Protein AF-A0A838G190-F1 (afdb_monomer)

pLDDT: mean 71.66, std 11.12, range [38.97, 89.69]

Sequence (108 aa):
MSEPTNVEGGDPTDRPLPPYDGRRESADVEGEEELRKDGANVGGATGPVESDEMKSPPKEDTPRGAEASPSDEQPASDMPETDMDPDMVGPDHYKGTGRGEDRSEGNR

Structure (mmCIF, N/CA/C/O backbone):
data_AF-A0A838G190-F1
#
_entry.id   AF-A0A838G190-F1
#
loop_
_atom_site.group_PDB
_atom_site.id
_atom_site.type_symbol
_atom_site.label_atom_id
_atom_site.label_alt_id
_atom_site.label_comp_id
_atom_site.label_asym_id
_atom_site.label_entity_id
_atom_site.label_seq_id
_atom_site.pdbx_PDB_ins_code
_atom_site.Cartn_x
_atom_site.Cartn_y
_atom_site.Cartn_z
_atom_site.occupancy
_atom_site.B_iso_or_equiv
_atom_site.auth_seq_id
_atom_site.auth_comp_id
_atom_site.auth_asym_id
_atom_site.auth_atom_id
_atom_site.pdbx_PDB_model_num
ATOM 1 N N . MET A 1 1 ? -24.750 -48.048 -18.131 1.00 38.97 1 MET A N 1
ATOM 2 C CA . MET A 1 1 ? -24.711 -46.991 -19.163 1.00 38.97 1 MET A CA 1
ATOM 3 C C . MET A 1 1 ? -24.562 -45.663 -18.447 1.00 38.97 1 MET A C 1
ATOM 5 O O . MET A 1 1 ? -25.073 -45.537 -17.345 1.00 38.97 1 MET A O 1
ATOM 9 N N . SER A 1 2 ? -23.764 -44.790 -19.047 1.00 42.62 2 SER A N 1
ATOM 10 C CA . SER A 1 2 ? -23.090 -43.599 -18.525 1.00 42.62 2 SER A CA 1
ATOM 11 C C . SER A 1 2 ? -23.979 -42.518 -17.896 1.00 42.62 2 SER A C 1
ATOM 13 O O . SER A 1 2 ? -25.120 -42.341 -18.312 1.00 42.62 2 SER A O 1
ATOM 15 N N . GLU A 1 3 ? -23.406 -41.745 -16.966 1.00 54.69 3 GLU A N 1
ATOM 16 C CA . GLU A 1 3 ? -23.835 -40.366 -16.664 1.00 54.69 3 GLU A CA 1
ATOM 17 C C . GLU A 1 3 ? -23.530 -39.441 -17.869 1.00 54.69 3 GLU A C 1
ATOM 19 O O . GLU A 1 3 ? -22.713 -39.810 -18.724 1.00 54.69 3 GLU A O 1
ATOM 24 N N . PRO A 1 4 ? -24.171 -38.258 -17.971 1.00 52.56 4 PRO A N 1
ATOM 25 C CA . PRO A 1 4 ? -23.554 -37.077 -17.355 1.00 52.56 4 PRO A CA 1
ATOM 26 C C . PRO A 1 4 ? -24.533 -36.072 -16.706 1.00 52.56 4 PRO A C 1
ATOM 28 O O . PRO A 1 4 ? -25.547 -35.680 -17.277 1.00 52.56 4 PRO A O 1
ATOM 31 N N . THR A 1 5 ? -24.157 -35.651 -15.496 1.00 59.03 5 THR A N 1
ATOM 32 C CA . THR A 1 5 ? -24.113 -34.272 -14.969 1.00 59.03 5 THR A CA 1
ATOM 33 C C . THR A 1 5 ? -25.022 -33.200 -15.588 1.00 59.03 5 THR A C 1
ATOM 35 O O . THR A 1 5 ? -24.775 -32.728 -16.696 1.00 59.03 5 THR A O 1
ATOM 38 N N . ASN A 1 6 ? -25.926 -32.649 -14.776 1.00 47.91 6 ASN A N 1
ATOM 39 C CA . ASN A 1 6 ? -26.175 -31.206 -14.781 1.00 47.91 6 ASN A CA 1
ATOM 40 C C . ASN A 1 6 ? -26.340 -30.735 -13.336 1.00 47.91 6 ASN A C 1
ATOM 42 O O . ASN A 1 6 ? -27.363 -30.975 -12.697 1.00 47.91 6 ASN A O 1
ATOM 46 N N . VAL A 1 7 ? -25.281 -30.120 -12.820 1.00 53.94 7 VAL A N 1
ATOM 47 C CA . VAL A 1 7 ? -25.266 -29.418 -11.542 1.00 53.94 7 VAL A CA 1
ATOM 48 C C . VAL A 1 7 ? -25.373 -27.924 -11.841 1.00 53.94 7 VAL A C 1
ATOM 50 O O . VAL A 1 7 ? -24.666 -27.405 -12.697 1.00 53.94 7 VAL A O 1
ATOM 53 N N . GLU A 1 8 ? -26.251 -27.292 -11.068 1.00 51.91 8 GLU A N 1
ATOM 54 C CA . GLU A 1 8 ? -26.258 -25.884 -10.671 1.00 51.91 8 GLU A CA 1
ATOM 55 C C . GLU A 1 8 ? -26.737 -24.792 -11.632 1.00 51.91 8 GLU A C 1
ATOM 57 O O . GLU A 1 8 ? -26.080 -24.355 -12.570 1.00 51.91 8 GLU A O 1
ATOM 62 N N . GLY A 1 9 ? -27.865 -24.229 -11.208 1.00 46.44 9 GLY A N 1
ATOM 63 C CA . GLY A 1 9 ? -28.273 -22.852 -11.434 1.00 46.44 9 GLY A CA 1
ATOM 64 C C . GLY A 1 9 ? -29.432 -22.512 -10.497 1.00 46.44 9 GLY A C 1
ATOM 65 O O . GLY A 1 9 ? -30.480 -22.087 -10.966 1.00 46.44 9 GLY A O 1
ATOM 66 N N . GLY A 1 10 ? -29.300 -22.817 -9.199 1.00 52.97 10 GLY A N 1
ATOM 67 C CA . GLY A 1 10 ? -30.306 -22.439 -8.201 1.00 52.97 10 GLY A CA 1
ATOM 68 C C . GLY A 1 10 ? -30.290 -20.928 -7.987 1.00 52.97 10 GLY A C 1
ATOM 69 O O . GLY A 1 10 ? -29.208 -20.338 -7.906 1.00 52.97 10 GLY A O 1
ATOM 70 N N . ASP A 1 11 ? -31.470 -20.310 -7.917 1.00 58.47 11 ASP A N 1
ATOM 71 C CA . ASP A 1 11 ? -31.605 -18.884 -7.624 1.00 58.47 11 ASP A CA 1
ATOM 72 C C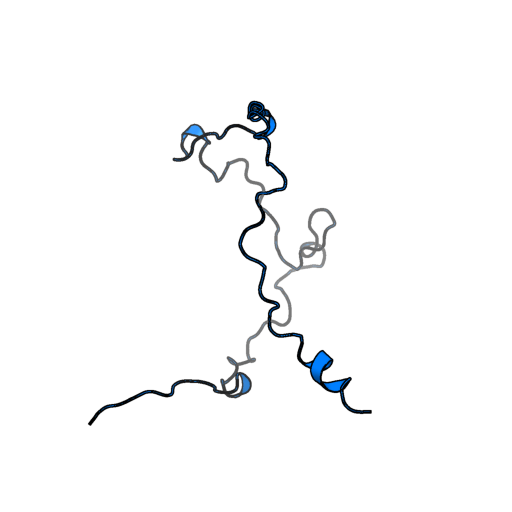 . ASP A 1 11 ? -30.846 -18.576 -6.318 1.00 58.47 11 ASP A C 1
ATOM 74 O O . ASP A 1 11 ? -31.027 -19.286 -5.322 1.00 58.47 11 ASP A O 1
ATOM 78 N N . PRO A 1 12 ? -29.960 -17.564 -6.262 1.00 59.03 12 PRO A N 1
ATOM 79 C CA . PRO A 1 12 ? -29.317 -17.175 -5.012 1.00 59.03 12 PRO A CA 1
ATOM 80 C C . PRO A 1 12 ? -30.303 -16.892 -3.865 1.00 59.03 12 PRO A C 1
ATOM 82 O O . PRO A 1 12 ? -29.858 -16.938 -2.717 1.00 59.03 12 PRO A O 1
ATOM 85 N N . THR A 1 13 ? -31.590 -16.640 -4.143 1.00 62.56 13 THR A N 1
ATOM 86 C CA . THR A 1 13 ? -32.654 -16.499 -3.135 1.00 62.56 13 THR A CA 1
ATOM 87 C C . THR A 1 13 ? -33.153 -17.819 -2.542 1.00 62.56 13 THR A C 1
ATOM 89 O O . THR A 1 13 ? -33.753 -17.796 -1.471 1.00 62.56 13 THR A O 1
ATOM 92 N N . ASP A 1 14 ? -32.906 -18.961 -3.192 1.00 59.59 14 ASP A N 1
ATOM 93 C CA . ASP A 1 14 ? -33.302 -20.296 -2.703 1.00 59.59 14 ASP A CA 1
ATOM 94 C C . ASP A 1 14 ? -32.339 -20.855 -1.646 1.00 59.59 14 ASP A C 1
ATOM 96 O O . ASP A 1 14 ? -32.570 -21.915 -1.056 1.00 59.59 14 ASP A O 1
ATOM 100 N N . ARG A 1 15 ? -31.243 -20.143 -1.367 1.00 62.41 15 ARG A N 1
ATOM 101 C CA . ARG A 1 15 ? -30.371 -20.463 -0.239 1.00 62.41 15 ARG A CA 1
ATOM 102 C C . ARG A 1 15 ? -30.967 -19.834 1.017 1.00 62.41 15 ARG A C 1
ATOM 104 O O . ARG A 1 15 ? -31.154 -18.617 1.023 1.00 62.41 15 ARG A O 1
ATOM 111 N N . PRO A 1 16 ? -31.226 -20.606 2.093 1.00 63.00 16 PRO A N 1
ATOM 112 C CA . PRO A 1 16 ? -31.615 -20.013 3.360 1.00 63.00 16 PRO A CA 1
ATOM 113 C C . PRO A 1 16 ? -30.520 -19.027 3.752 1.00 63.00 16 PRO A C 1
ATOM 115 O O . PRO A 1 16 ? -29.365 -19.404 3.965 1.00 63.00 16 PRO A O 1
ATOM 118 N N . LEU A 1 17 ? -30.879 -17.744 3.769 1.00 67.12 17 LEU A N 1
ATOM 119 C CA . LEU A 1 17 ? -29.986 -16.698 4.230 1.00 67.12 17 LEU A CA 1
ATOM 120 C C . LEU A 1 17 ? -29.580 -17.094 5.654 1.00 67.12 17 LEU A C 1
ATOM 122 O O . LEU A 1 17 ? -30.463 -17.434 6.449 1.00 67.12 17 LEU A O 1
ATOM 126 N N . PRO A 1 18 ? -28.274 -17.121 5.982 1.00 69.06 18 PRO A N 1
ATOM 127 C CA . PRO A 1 18 ? -27.853 -17.412 7.345 1.00 69.06 18 PRO A CA 1
ATOM 128 C C . PRO A 1 18 ? -28.631 -16.485 8.281 1.00 69.06 18 PRO A C 1
ATOM 130 O O . PRO A 1 18 ? -28.799 -15.309 7.914 1.00 69.06 18 PRO A O 1
A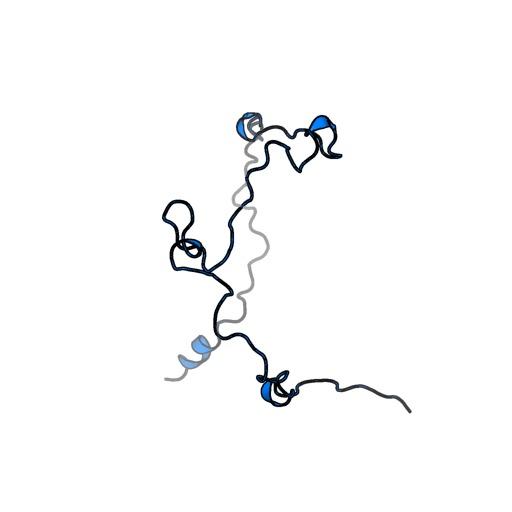TOM 133 N N . PRO A 1 19 ? -29.146 -17.015 9.411 1.00 76.62 19 PRO A N 1
ATOM 134 C CA . PRO A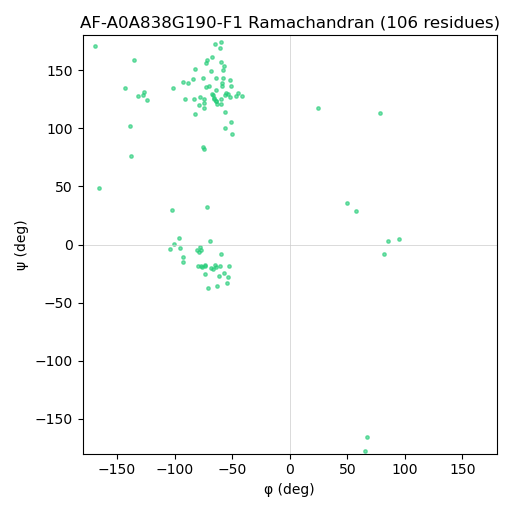 1 19 ? -30.188 -16.366 10.192 1.00 76.62 19 PRO A CA 1
ATOM 135 C C . PRO A 1 19 ? -29.844 -14.895 10.393 1.00 76.62 19 PRO A C 1
AT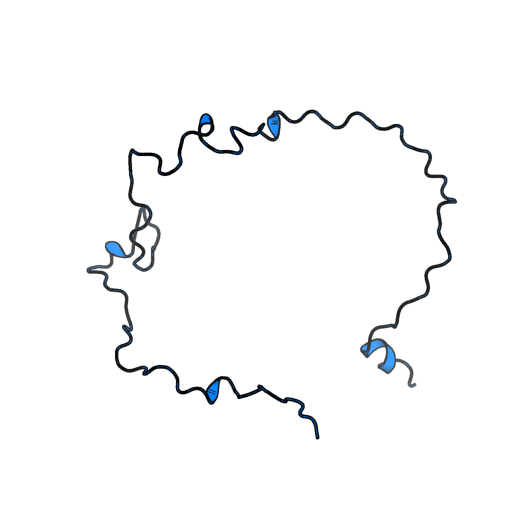OM 137 O O . PRO A 1 19 ? -28.725 -14.537 10.763 1.00 76.62 19 PRO A O 1
ATOM 140 N N . TYR A 1 20 ? -30.794 -14.030 10.050 1.00 69.38 20 TYR A N 1
ATOM 141 C CA . TYR A 1 20 ? -30.658 -12.601 10.314 1.00 69.38 20 TYR A CA 1
ATOM 142 C C . TYR A 1 20 ? -30.662 -12.313 11.821 1.00 69.38 20 TYR A C 1
ATOM 144 O O . TYR A 1 20 ? -30.122 -11.291 12.240 1.00 69.38 20 TYR A O 1
ATOM 152 N N . ASP A 1 21 ? -31.193 -13.240 12.625 1.00 70.62 21 ASP A N 1
ATOM 153 C CA . ASP A 1 21 ? -31.109 -13.212 14.080 1.00 70.62 21 ASP A CA 1
ATOM 154 C C . ASP A 1 21 ? -29.651 -13.239 14.556 1.00 70.62 21 ASP A C 1
ATOM 156 O O . ASP A 1 21 ? -28.890 -14.163 14.264 1.00 70.62 21 ASP A O 1
ATOM 160 N N . GLY A 1 22 ? -29.265 -12.207 15.309 1.00 69.56 22 GLY A N 1
ATOM 161 C CA . GLY A 1 22 ? -27.929 -12.069 15.898 1.00 69.56 22 GLY A CA 1
ATOM 162 C C . GLY A 1 22 ? -26.937 -11.236 15.083 1.00 69.56 22 GLY A C 1
ATOM 163 O O . GLY A 1 22 ? -25.776 -11.118 15.479 1.00 69.56 22 GLY A O 1
ATOM 164 N N . ARG A 1 23 ? -27.359 -10.625 13.968 1.00 73.56 23 ARG A N 1
ATOM 165 C CA . ARG A 1 23 ? -26.533 -9.615 13.291 1.00 73.56 23 ARG A CA 1
ATOM 166 C C . ARG A 1 23 ? -26.520 -8.323 14.105 1.00 73.56 23 ARG A C 1
ATOM 168 O O . ARG A 1 23 ? -27.558 -7.865 14.569 1.00 73.56 23 ARG A O 1
ATOM 175 N N . ARG A 1 24 ? -25.336 -7.728 14.263 1.00 73.06 24 ARG A N 1
ATOM 176 C CA . ARG A 1 24 ? -25.191 -6.384 14.832 1.00 73.06 24 ARG A CA 1
ATOM 177 C C . ARG A 1 24 ? -25.544 -5.352 13.760 1.00 73.06 24 ARG A C 1
ATOM 179 O O . ARG A 1 24 ? -25.008 -5.417 12.657 1.00 73.06 24 ARG A O 1
ATOM 186 N N . GLU A 1 25 ? -26.452 -4.434 14.081 1.00 74.88 25 GLU A N 1
ATOM 187 C CA . GLU A 1 25 ? -26.860 -3.333 13.189 1.00 74.88 25 GLU A CA 1
ATOM 188 C C . GLU A 1 25 ? -25.856 -2.171 13.200 1.00 74.88 25 GLU A C 1
ATOM 190 O O . GLU A 1 25 ? -25.834 -1.350 12.285 1.00 74.88 25 GLU A O 1
ATOM 195 N N . SER A 1 26 ? -25.007 -2.118 14.227 1.00 74.19 26 SER A N 1
ATOM 196 C CA . SER A 1 26 ? -24.016 -1.072 14.449 1.00 74.19 26 SER A CA 1
ATOM 197 C C . SER A 1 26 ? -22.664 -1.661 14.847 1.00 74.19 26 SER A C 1
ATOM 199 O O . SER A 1 26 ? -22.570 -2.794 15.328 1.00 74.19 26 SER A O 1
ATOM 201 N N . ALA A 1 27 ? -21.606 -0.877 14.651 1.00 72.62 27 ALA A N 1
ATOM 202 C CA . ALA A 1 27 ? -20.286 -1.197 15.179 1.00 72.62 27 ALA A CA 1
ATOM 203 C C . ALA A 1 27 ? -20.273 -1.093 16.717 1.00 72.62 27 ALA A C 1
ATOM 205 O O . ALA A 1 27 ? -21.002 -0.284 17.292 1.00 72.62 27 ALA A O 1
ATOM 206 N N . ASP A 1 28 ? -19.429 -1.902 17.360 1.00 76.19 28 ASP A N 1
ATOM 207 C CA . ASP A 1 28 ? -19.056 -1.756 18.774 1.00 76.19 2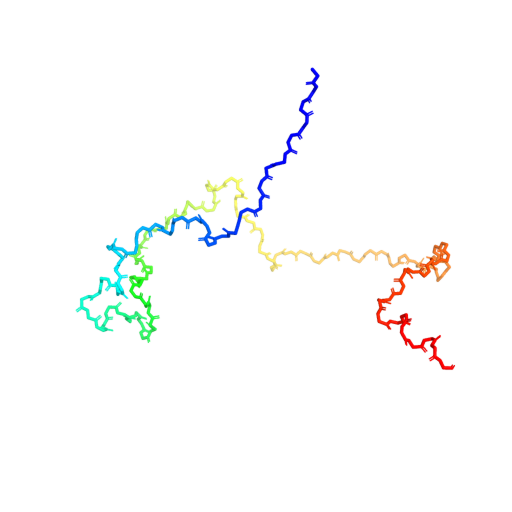8 ASP A CA 1
ATOM 208 C C . ASP A 1 28 ? -18.071 -0.585 18.880 1.00 76.19 28 ASP A C 1
ATOM 210 O O . ASP A 1 28 ? -16.860 -0.770 18.791 1.00 76.19 28 ASP A O 1
ATOM 214 N N . VAL A 1 29 ? -18.599 0.632 18.954 1.00 74.44 29 VAL A N 1
ATOM 215 C CA . VAL A 1 29 ? -17.823 1.849 19.216 1.00 74.44 29 VAL A CA 1
ATOM 216 C C . VAL A 1 29 ? -18.463 2.564 20.395 1.00 74.44 29 VAL A C 1
ATOM 218 O O . VAL A 1 29 ? -19.683 2.736 20.426 1.00 74.44 29 VAL A O 1
ATOM 221 N N . GLU A 1 30 ? -17.661 2.951 21.382 1.00 74.44 30 GLU A N 1
ATOM 222 C CA . GLU A 1 30 ? -18.158 3.524 22.636 1.00 74.44 30 GLU A CA 1
ATOM 223 C C . GLU A 1 30 ? -18.610 4.985 22.460 1.00 74.44 30 GLU A C 1
ATOM 225 O O . GLU A 1 30 ? -19.413 5.490 23.248 1.00 74.44 30 GLU A O 1
ATOM 230 N N . GLY A 1 31 ? -18.165 5.660 21.392 1.00 72.75 31 GLY A N 1
ATOM 231 C CA . GLY A 1 31 ? -18.552 7.038 21.099 1.00 72.75 31 GLY A CA 1
ATOM 232 C C . GLY A 1 31 ? -18.156 7.549 19.712 1.00 72.75 31 GLY A C 1
ATOM 233 O O . GLY A 1 31 ? -17.402 6.929 18.965 1.00 72.75 31 GLY A O 1
ATOM 234 N N . GLU A 1 32 ? -18.667 8.733 19.366 1.00 72.12 32 GLU A N 1
ATOM 235 C CA . GLU A 1 32 ? -18.454 9.401 18.068 1.00 72.12 32 GLU A CA 1
ATOM 236 C C . GLU A 1 32 ? -16.989 9.783 17.801 1.00 72.12 32 GLU A C 1
ATOM 238 O O . GLU A 1 32 ? -16.601 10.046 16.658 1.00 72.12 32 GLU A O 1
ATOM 243 N N . GLU A 1 33 ? -16.193 9.855 18.865 1.00 72.38 33 GLU A N 1
ATOM 244 C CA . GLU A 1 33 ? -14.754 10.098 18.828 1.00 72.38 33 GLU A CA 1
ATOM 245 C C . GLU A 1 33 ? -14.008 8.879 18.274 1.00 72.38 33 GLU A C 1
ATOM 247 O O . GLU A 1 33 ? -13.114 9.049 17.456 1.00 72.38 33 GLU A O 1
ATOM 252 N N . GLU A 1 34 ? -14.441 7.653 18.587 1.00 73.00 34 GLU A N 1
ATOM 253 C CA . GLU A 1 34 ? -13.832 6.417 18.065 1.00 73.00 34 GLU A CA 1
ATOM 254 C C . GLU A 1 34 ? -14.159 6.160 16.589 1.00 73.00 34 GLU A C 1
ATOM 256 O O . GLU A 1 34 ? -13.479 5.406 15.893 1.00 73.00 34 GLU A O 1
ATOM 261 N N . LEU A 1 35 ? -15.189 6.835 16.077 1.00 75.06 35 LEU A N 1
ATOM 262 C CA . LEU A 1 35 ? -15.483 6.882 14.650 1.00 75.06 35 LEU A CA 1
ATOM 263 C C . LEU A 1 35 ? -14.546 7.827 13.899 1.00 75.06 35 LEU A C 1
ATOM 265 O O . LEU A 1 35 ? -14.648 7.894 12.675 1.00 75.06 35 LEU A O 1
ATOM 269 N N . ARG A 1 36 ? -13.658 8.568 14.577 1.00 76.94 36 ARG A N 1
ATOM 270 C CA . ARG A 1 36 ? -12.756 9.535 13.950 1.00 76.94 36 ARG A CA 1
ATOM 271 C C . ARG A 1 36 ? -11.297 9.299 14.337 1.00 76.94 36 ARG A C 1
ATOM 273 O O . ARG A 1 36 ? -10.944 9.290 15.506 1.00 76.94 36 ARG A O 1
ATOM 280 N N . LYS A 1 37 ? -10.421 9.213 13.336 1.00 75.25 37 LYS A N 1
ATOM 281 C CA . LYS A 1 37 ? -8.962 9.206 13.517 1.00 75.25 37 LYS A CA 1
ATOM 282 C C . LYS A 1 37 ? -8.354 10.327 12.688 1.00 75.25 37 LYS A C 1
ATOM 284 O O . LYS A 1 37 ? -8.649 10.422 11.500 1.00 75.25 37 LYS A O 1
ATOM 289 N N . ASP A 1 38 ? -7.588 11.213 13.324 1.00 78.69 38 ASP A N 1
ATOM 290 C CA . ASP A 1 38 ? -6.981 12.395 12.685 1.00 78.69 38 ASP A CA 1
ATOM 291 C C . ASP A 1 38 ? -7.983 13.237 11.865 1.00 78.69 38 ASP A C 1
ATOM 293 O O . ASP A 1 38 ? -7.679 13.776 10.803 1.00 78.69 38 ASP A O 1
ATOM 297 N N . GLY A 1 39 ? -9.228 13.323 12.348 1.00 77.06 39 GLY A N 1
ATOM 298 C CA . GLY A 1 39 ? -10.320 14.051 11.692 1.00 77.06 39 GLY A CA 1
ATOM 299 C C . GLY A 1 39 ? -11.035 13.300 10.560 1.00 77.06 39 GLY A C 1
ATOM 300 O O . GLY A 1 39 ? -12.082 13.764 10.107 1.00 77.06 39 GLY A O 1
ATOM 301 N N . ALA A 1 40 ? -10.545 12.133 10.134 1.00 75.06 40 ALA A N 1
ATOM 302 C CA . ALA A 1 40 ? -11.203 11.279 9.146 1.00 75.06 40 ALA A CA 1
ATOM 303 C C . ALA A 1 40 ? -12.177 10.298 9.816 1.00 75.06 40 ALA A C 1
ATOM 305 O O . ALA A 1 40 ? -11.857 9.717 10.851 1.00 75.06 40 ALA A O 1
ATOM 306 N N . ASN A 1 41 ? -13.359 10.085 9.224 1.00 80.69 41 ASN A N 1
ATOM 307 C CA . ASN A 1 41 ? -14.298 9.072 9.709 1.00 80.69 41 ASN A CA 1
ATOM 308 C C . ASN A 1 41 ? -13.790 7.673 9.331 1.00 80.69 41 ASN A C 1
ATOM 310 O O . ASN A 1 41 ? -13.652 7.365 8.148 1.00 80.69 41 ASN A O 1
ATOM 314 N N . VAL A 1 42 ? -13.508 6.847 10.332 1.00 80.00 42 VAL A N 1
ATOM 315 C CA . VAL A 1 42 ? -12.936 5.506 10.170 1.00 80.00 42 VAL A CA 1
ATOM 316 C C . VAL A 1 42 ? -13.975 4.389 10.284 1.00 80.00 42 VAL A C 1
ATOM 318 O O . VAL A 1 42 ? -13.626 3.221 10.146 1.00 80.00 42 VAL A O 1
ATOM 321 N N . GLY A 1 43 ? -15.255 4.711 10.508 1.00 74.81 43 GLY A N 1
ATOM 322 C CA . GLY A 1 43 ? -16.345 3.726 10.507 1.00 74.81 43 GLY A CA 1
ATOM 323 C C . GLY A 1 43 ? -16.171 2.584 11.517 1.00 74.81 43 GLY A C 1
ATOM 324 O O . GLY A 1 43 ? -16.620 1.472 11.257 1.00 74.81 43 GLY A O 1
ATOM 325 N N . GLY A 1 44 ? -15.482 2.836 12.635 1.00 72.12 44 GLY A N 1
ATOM 326 C CA . GLY A 1 44 ? -15.150 1.828 13.648 1.00 72.12 44 GLY A CA 1
ATOM 327 C C . GLY A 1 44 ? -13.875 1.027 13.363 1.00 72.12 44 GLY A C 1
ATOM 328 O O . GLY A 1 44 ? -13.519 0.145 14.140 1.00 72.12 44 GLY A O 1
ATOM 329 N N . ALA A 1 45 ? -13.146 1.325 12.283 1.00 73.81 45 ALA A N 1
ATOM 330 C CA . ALA A 1 45 ? -11.780 0.845 12.125 1.00 73.81 45 ALA A CA 1
ATOM 331 C C . ALA A 1 45 ? -10.851 1.644 13.052 1.00 73.81 45 ALA A C 1
ATOM 333 O O . ALA A 1 45 ? -10.717 2.852 12.909 1.00 73.81 45 ALA A O 1
ATOM 334 N N . THR A 1 46 ? -10.128 0.984 13.956 1.00 69.75 46 THR A N 1
ATOM 335 C CA . THR A 1 46 ? -9.198 1.641 14.907 1.00 69.75 46 THR A CA 1
ATOM 336 C C . THR A 1 46 ? -7.938 2.235 14.242 1.00 69.75 46 THR A C 1
ATOM 338 O O . THR A 1 46 ? -7.055 2.816 14.885 1.00 69.75 46 THR A O 1
ATOM 341 N N . GLY A 1 47 ? -7.869 2.152 12.911 1.00 66.06 47 GLY A N 1
ATOM 342 C CA . GLY A 1 47 ? -6.756 2.604 12.091 1.00 66.06 47 GLY A CA 1
ATOM 343 C C . GLY A 1 47 ? -5.468 1.812 12.348 1.00 66.06 47 GLY A C 1
ATOM 344 O O . GLY A 1 47 ? -5.443 0.871 13.139 1.00 66.06 47 GLY A O 1
ATOM 345 N N . PRO A 1 48 ? -4.367 2.179 11.678 1.00 66.62 48 PRO A N 1
ATOM 346 C CA . PRO A 1 48 ? -3.078 1.540 11.911 1.00 66.62 48 PRO A CA 1
ATOM 347 C C . PRO A 1 48 ? -2.601 1.816 13.342 1.00 66.62 48 PRO A C 1
ATOM 349 O O . PRO A 1 48 ? -2.676 2.951 13.813 1.00 66.62 48 PRO A O 1
ATOM 352 N N . VAL A 1 49 ? -2.145 0.777 14.039 1.00 76.06 49 VAL A N 1
ATOM 353 C CA . VAL A 1 49 ? -1.474 0.912 15.338 1.00 76.06 49 VAL A CA 1
ATOM 354 C C . VAL A 1 49 ? -0.077 1.455 15.070 1.00 76.06 49 VAL A C 1
ATOM 356 O O . VAL A 1 49 ? 0.649 0.864 14.269 1.00 76.06 49 VAL A O 1
ATOM 359 N N . GLU A 1 50 ? 0.287 2.569 15.706 1.00 72.88 50 GLU A N 1
ATOM 360 C CA . GLU A 1 50 ? 1.669 3.041 15.660 1.00 72.88 50 GLU A CA 1
ATOM 361 C C . GLU A 1 50 ? 2.562 2.010 16.354 1.00 72.88 50 GLU A C 1
ATOM 363 O O . GLU A 1 50 ? 2.327 1.628 17.501 1.00 72.88 50 GLU A O 1
ATOM 368 N N . SER A 1 51 ? 3.557 1.515 15.626 1.00 75.62 51 SER A N 1
ATOM 369 C CA . SER A 1 51 ? 4.588 0.631 16.150 1.00 75.62 51 SER A CA 1
ATOM 370 C C . SER A 1 51 ? 5.942 1.150 15.697 1.00 75.62 51 SER A C 1
ATOM 372 O O . SER A 1 51 ? 6.156 1.321 14.497 1.00 75.62 51 SER A O 1
ATOM 374 N N . ASP A 1 52 ? 6.863 1.338 16.641 1.00 79.81 52 ASP A N 1
ATOM 375 C CA . ASP A 1 52 ? 8.255 1.711 16.345 1.00 79.81 52 ASP A CA 1
ATOM 376 C C . ASP A 1 52 ? 9.004 0.606 15.574 1.00 79.81 52 ASP A C 1
ATOM 378 O O . ASP A 1 52 ? 10.042 0.836 14.954 1.00 79.81 52 ASP A O 1
ATOM 382 N N . GLU A 1 53 ? 8.467 -0.613 15.601 1.00 84.69 53 GLU A N 1
ATOM 383 C CA . GLU A 1 53 ? 9.033 -1.789 14.957 1.00 84.69 53 GLU A CA 1
ATOM 384 C C . GLU A 1 53 ? 8.501 -1.946 13.525 1.00 84.69 53 GLU A C 1
ATOM 386 O O . GLU A 1 53 ? 7.292 -2.045 13.287 1.00 84.69 53 GLU A O 1
ATOM 391 N N . MET A 1 54 ? 9.411 -2.032 12.547 1.00 79.88 54 MET A N 1
ATOM 392 C CA . MET A 1 54 ? 9.042 -2.442 11.192 1.00 79.88 54 MET A CA 1
ATOM 393 C C . MET A 1 54 ? 8.569 -3.897 11.197 1.00 79.88 54 MET A C 1
ATOM 395 O O . MET A 1 54 ? 9.297 -4.803 11.593 1.00 79.88 54 MET A O 1
ATOM 399 N N . LYS A 1 55 ? 7.362 -4.141 10.675 1.00 85.38 55 LYS A N 1
ATOM 400 C CA . LYS A 1 55 ? 6.836 -5.507 10.492 1.00 85.38 55 LYS A CA 1
ATOM 401 C C . LYS A 1 55 ? 7.487 -6.269 9.344 1.00 85.38 55 LYS A C 1
ATOM 403 O O . LYS A 1 55 ? 7.339 -7.484 9.257 1.00 85.38 55 LYS A O 1
ATOM 408 N N . SER A 1 56 ? 8.137 -5.548 8.436 1.00 82.62 56 SER A N 1
ATOM 409 C CA . SER A 1 56 ? 8.903 -6.159 7.357 1.00 82.62 56 SER A CA 1
ATOM 410 C C . SER A 1 56 ? 10.356 -6.312 7.790 1.00 82.62 56 SER A C 1
ATOM 412 O O . SER A 1 56 ? 10.888 -5.394 8.420 1.00 82.62 56 SER A O 1
ATOM 414 N N . PRO A 1 57 ? 11.006 -7.435 7.445 1.00 86.19 57 PRO A N 1
ATOM 415 C CA . PRO A 1 57 ? 12.446 -7.550 7.599 1.00 86.19 57 PRO A CA 1
ATOM 416 C C . PRO A 1 57 ? 13.145 -6.464 6.763 1.00 86.19 57 PRO A C 1
ATOM 418 O O . PRO A 1 57 ? 12.558 -5.958 5.795 1.00 86.19 57 PRO A O 1
ATOM 421 N N . PRO A 1 58 ? 14.386 -6.088 7.113 1.00 87.62 58 PRO A N 1
ATOM 422 C CA . PRO A 1 58 ? 15.155 -5.164 6.295 1.00 87.62 58 PRO A CA 1
ATOM 423 C C . PRO A 1 58 ? 15.304 -5.741 4.881 1.00 87.62 58 PRO A C 1
ATOM 425 O O . PRO A 1 58 ? 15.290 -6.955 4.673 1.00 87.62 58 PRO A O 1
ATOM 428 N N . LYS A 1 59 ? 15.400 -4.867 3.880 1.00 85.38 59 LYS A N 1
ATOM 429 C CA . LYS A 1 59 ? 15.414 -5.252 2.458 1.00 85.38 59 LYS A CA 1
ATOM 430 C C . LYS A 1 59 ? 16.509 -6.276 2.138 1.00 85.38 59 LYS A C 1
ATOM 432 O O . LYS A 1 59 ? 16.276 -7.152 1.310 1.00 85.38 59 LYS A O 1
ATOM 437 N N . GLU A 1 60 ? 17.646 -6.205 2.830 1.00 88.06 60 GLU A N 1
ATOM 438 C CA . GLU A 1 60 ? 18.778 -7.133 2.740 1.00 88.06 60 GLU A CA 1
ATOM 439 C C . GLU A 1 60 ? 18.412 -8.576 3.135 1.00 88.06 60 GLU A C 1
ATOM 441 O O . GLU A 1 60 ? 19.006 -9.516 2.613 1.00 88.06 60 GLU A O 1
ATOM 446 N N . ASP A 1 61 ? 17.406 -8.746 3.996 1.00 89.69 61 ASP A N 1
ATOM 447 C CA . ASP A 1 61 ? 16.916 -10.042 4.480 1.00 89.69 61 ASP A CA 1
ATOM 448 C C . ASP A 1 61 ? 15.719 -10.567 3.663 1.00 89.69 61 ASP A C 1
ATOM 450 O O . ASP A 1 61 ? 15.223 -11.672 3.901 1.00 89.69 61 ASP A O 1
ATOM 454 N N . THR A 1 62 ? 15.225 -9.799 2.684 1.00 85.69 62 THR A N 1
ATOM 455 C CA . THR A 1 62 ? 14.181 -10.277 1.765 1.00 85.69 62 THR A CA 1
ATOM 456 C C . THR A 1 62 ? 14.810 -11.078 0.617 1.00 85.69 62 THR A C 1
ATOM 458 O O . THR A 1 62 ? 15.841 -10.664 0.089 1.00 85.69 62 THR A O 1
ATOM 461 N N . PRO A 1 63 ? 14.191 -12.178 0.133 1.00 86.12 63 PRO A N 1
ATOM 462 C CA . PRO A 1 63 ? 14.745 -12.968 -0.976 1.00 86.12 63 PRO A CA 1
ATOM 463 C C . PRO A 1 63 ? 15.003 -12.175 -2.265 1.00 86.12 63 PRO A C 1
ATOM 465 O O . PRO A 1 63 ? 15.807 -12.590 -3.095 1.00 86.12 63 PRO A O 1
ATOM 468 N N . ARG A 1 64 ? 14.286 -11.060 -2.447 1.00 81.12 64 ARG A N 1
ATOM 469 C CA . ARG A 1 64 ? 14.381 -10.183 -3.617 1.00 81.12 64 ARG A CA 1
ATOM 470 C C . ARG A 1 64 ? 15.380 -9.035 -3.426 1.00 81.12 64 ARG A C 1
ATOM 472 O O . ARG A 1 64 ? 15.795 -8.439 -4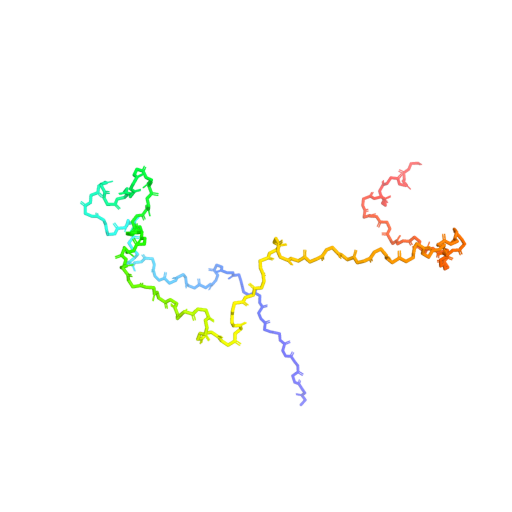.413 1.00 81.12 64 ARG A O 1
ATOM 479 N N . GLY A 1 65 ? 15.805 -8.758 -2.193 1.00 85.44 65 GLY A N 1
ATOM 480 C CA . GLY A 1 65 ? 16.729 -7.671 -1.895 1.00 85.44 65 GLY A CA 1
ATOM 481 C C . GLY A 1 65 ? 16.137 -6.279 -2.142 1.00 85.44 65 GLY A C 1
ATOM 482 O O . GLY A 1 65 ? 14.932 -6.094 -2.314 1.00 85.44 65 GLY A O 1
ATOM 483 N N . ALA A 1 66 ? 17.020 -5.282 -2.177 1.00 82.12 66 ALA A N 1
ATOM 484 C CA . ALA A 1 66 ? 16.687 -3.948 -2.659 1.00 82.12 66 ALA A CA 1
ATOM 485 C C . ALA A 1 66 ? 16.674 -3.943 -4.196 1.00 82.12 66 ALA A C 1
ATOM 487 O O . ALA A 1 66 ? 17.706 -4.207 -4.813 1.00 82.12 66 ALA A O 1
ATOM 488 N N . GLU A 1 67 ? 15.539 -3.618 -4.810 1.00 83.19 67 GLU A N 1
ATOM 489 C CA . GLU A 1 67 ? 15.498 -3.340 -6.248 1.00 83.19 67 GLU A CA 1
ATOM 490 C C . GLU A 1 67 ? 15.933 -1.902 -6.539 1.00 83.19 67 GLU A C 1
ATOM 492 O O . GLU A 1 67 ? 15.768 -1.009 -5.702 1.00 83.19 67 GLU A O 1
ATOM 497 N N . ALA A 1 68 ? 16.509 -1.691 -7.725 1.00 81.19 68 ALA A N 1
ATOM 498 C CA . ALA A 1 68 ? 16.824 -0.358 -8.224 1.00 81.19 68 ALA A CA 1
ATOM 499 C C . ALA A 1 68 ? 15.538 0.478 -8.294 1.00 81.19 68 ALA A C 1
ATOM 501 O O . ALA A 1 68 ? 14.481 -0.031 -8.675 1.00 81.19 68 ALA A O 1
ATOM 502 N N . SER A 1 69 ? 15.611 1.750 -7.901 1.00 81.50 69 SER A N 1
ATOM 503 C CA . SER A 1 69 ? 14.456 2.633 -8.050 1.00 81.50 69 SER A CA 1
ATOM 504 C C . SER A 1 69 ? 14.271 2.972 -9.532 1.00 81.50 69 SER A C 1
ATOM 506 O O . SER A 1 69 ? 15.256 2.993 -10.266 1.00 81.50 69 SER A O 1
ATOM 508 N N . PRO A 1 70 ? 13.060 3.337 -9.986 1.00 84.50 70 PRO A N 1
ATOM 509 C CA . PRO A 1 70 ? 12.849 3.787 -11.365 1.00 84.50 70 PRO A CA 1
ATOM 510 C C . PRO A 1 70 ? 13.778 4.939 -11.790 1.00 84.50 70 PRO A C 1
ATOM 512 O O . PRO A 1 70 ? 14.128 5.063 -12.956 1.00 84.50 70 PRO A O 1
ATOM 515 N N . SER A 1 71 ? 14.221 5.769 -10.839 1.00 84.50 71 SER A N 1
ATOM 516 C CA . SER A 1 71 ? 15.200 6.841 -11.073 1.00 84.50 71 SER A CA 1
ATOM 517 C C . SER A 1 71 ? 16.613 6.345 -11.405 1.00 84.50 71 SER A C 1
ATOM 519 O O . SER A 1 71 ? 17.413 7.115 -11.931 1.00 84.50 71 SER A O 1
ATOM 521 N N . ASP A 1 72 ? 16.931 5.097 -11.062 1.00 87.31 72 ASP A N 1
ATOM 522 C CA . ASP A 1 72 ? 18.227 4.459 -11.303 1.00 87.31 72 ASP A CA 1
ATOM 523 C C . ASP A 1 72 ? 18.249 3.687 -12.638 1.00 87.31 72 ASP A C 1
ATOM 525 O O . ASP A 1 72 ? 19.315 3.256 -13.093 1.00 87.31 72 ASP A O 1
ATOM 529 N N . GLU A 1 73 ? 17.091 3.505 -13.284 1.00 85.56 73 GLU A N 1
ATOM 530 C CA . GLU A 1 73 ? 16.997 2.846 -14.584 1.00 85.56 73 GLU A CA 1
ATOM 531 C C . GLU A 1 73 ? 17.680 3.697 -15.664 1.00 85.56 73 GLU A C 1
ATOM 533 O O . GLU A 1 73 ? 17.424 4.892 -15.819 1.00 85.56 73 GLU A O 1
ATOM 538 N N . GLN A 1 74 ? 18.581 3.075 -16.426 1.00 87.75 74 GLN A N 1
ATOM 539 C CA . GLN A 1 74 ? 19.167 3.718 -17.599 1.00 87.75 74 GLN A CA 1
ATOM 540 C C . GLN A 1 74 ? 18.149 3.720 -18.746 1.00 87.75 74 GLN A C 1
ATOM 542 O O . GLN A 1 74 ? 17.437 2.726 -18.917 1.00 87.75 74 GLN A O 1
ATOM 547 N N . PRO A 1 75 ? 18.089 4.786 -19.566 1.00 85.69 75 PRO A N 1
ATOM 548 C CA . PRO A 1 75 ? 17.262 4.775 -20.762 1.00 85.69 75 PRO A CA 1
ATOM 549 C C . PRO A 1 75 ? 17.691 3.621 -21.672 1.00 85.69 75 PRO A C 1
ATOM 551 O O . PRO A 1 75 ? 18.882 3.311 -21.787 1.00 85.69 75 PRO A O 1
ATOM 554 N N . ALA A 1 76 ? 16.717 2.989 -22.330 1.00 78.75 76 ALA A N 1
ATOM 555 C CA . ALA A 1 76 ? 17.021 2.027 -23.377 1.00 78.75 76 ALA A CA 1
ATOM 556 C C . ALA A 1 76 ? 17.919 2.711 -24.417 1.00 78.75 76 ALA A C 1
ATOM 558 O O . ALA A 1 76 ? 17.629 3.826 -24.849 1.00 78.75 76 ALA A O 1
ATOM 559 N N . SER A 1 77 ? 19.033 2.071 -24.780 1.00 77.38 77 SER A N 1
ATOM 560 C CA . SER A 1 77 ? 19.870 2.574 -25.869 1.00 77.38 77 SER A CA 1
ATOM 561 C C . SER A 1 77 ? 19.032 2.652 -27.138 1.00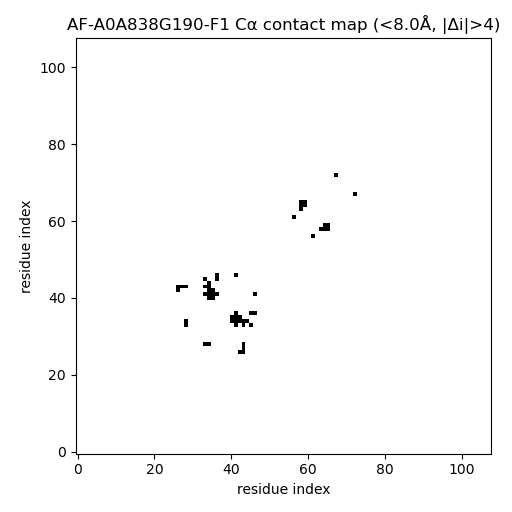 77.38 77 SER A C 1
ATOM 563 O O . SER A 1 77 ? 18.289 1.708 -27.417 1.00 77.38 77 SER A O 1
ATOM 565 N N . ASP A 1 78 ? 19.166 3.754 -27.880 1.00 70.88 78 ASP A N 1
ATOM 566 C CA . ASP A 1 78 ? 18.519 3.938 -29.176 1.00 70.88 78 ASP A CA 1
ATOM 567 C C . ASP A 1 78 ? 18.816 2.716 -30.050 1.00 70.88 78 ASP A C 1
ATOM 569 O O . ASP A 1 78 ? 19.943 2.498 -30.510 1.00 70.88 78 ASP A O 1
ATOM 573 N N . MET A 1 79 ? 17.807 1.861 -30.218 1.00 71.38 79 MET A N 1
ATOM 574 C CA . MET A 1 79 ? 17.858 0.834 -31.243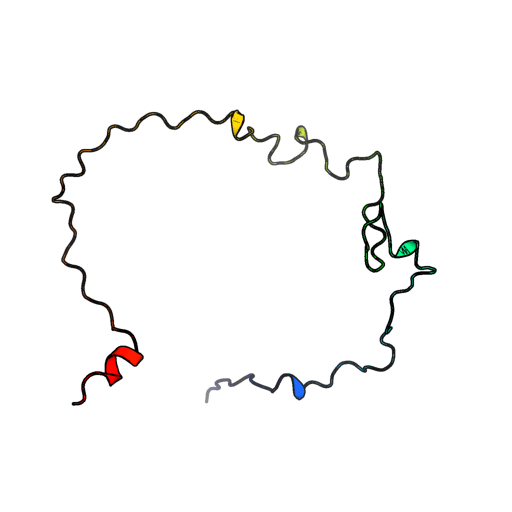 1.00 71.38 79 MET A CA 1
ATOM 575 C C . MET A 1 79 ? 17.900 1.564 -32.584 1.00 71.38 79 MET A C 1
ATOM 577 O O . MET A 1 79 ? 17.258 2.610 -32.711 1.00 71.38 79 MET A O 1
ATOM 581 N N . PRO A 1 80 ? 18.639 1.056 -33.587 1.00 70.56 80 PRO A N 1
ATOM 582 C CA . PRO A 1 80 ? 18.515 1.608 -34.923 1.00 70.56 80 PRO A CA 1
ATOM 583 C C . PRO A 1 80 ? 17.030 1.603 -35.273 1.00 70.56 80 PRO A C 1
ATOM 585 O O . PRO A 1 80 ? 16.374 0.565 -35.125 1.00 70.56 80 PRO A O 1
ATOM 588 N N . GLU A 1 81 ? 16.507 2.759 -35.686 1.00 64.94 81 GLU A N 1
ATOM 589 C CA . GLU A 1 81 ? 15.223 2.802 -36.367 1.00 64.94 81 GLU A CA 1
ATOM 590 C C . GLU A 1 81 ? 15.389 1.870 -37.560 1.00 64.94 81 GLU A C 1
ATOM 592 O O . GLU A 1 81 ? 16.103 2.154 -38.520 1.00 64.94 81 GLU A O 1
ATOM 597 N N . THR A 1 82 ? 14.865 0.657 -37.417 1.00 63.62 82 THR A N 1
ATOM 598 C CA . THR A 1 82 ? 14.752 -0.241 -38.548 1.00 63.62 82 THR A CA 1
ATOM 599 C C . THR A 1 82 ? 13.803 0.487 -39.473 1.00 63.62 82 THR A C 1
ATOM 601 O O . THR A 1 82 ? 12.703 0.830 -39.040 1.00 63.62 82 THR A O 1
ATOM 604 N N . ASP A 1 83 ? 14.260 0.786 -40.692 1.00 60.00 83 ASP A N 1
ATOM 605 C CA . ASP A 1 83 ? 13.400 1.213 -41.790 1.00 60.00 83 ASP A CA 1
ATOM 606 C C . ASP A 1 83 ? 12.257 0.197 -41.856 1.00 60.00 83 ASP A C 1
ATOM 608 O O . ASP A 1 83 ? 12.389 -0.906 -42.391 1.00 60.00 83 ASP A O 1
ATOM 612 N N . MET A 1 84 ? 11.142 0.528 -41.207 1.00 61.38 84 MET A N 1
ATOM 613 C CA . MET A 1 84 ? 9.884 -0.143 -41.433 1.00 61.38 84 MET A CA 1
ATOM 614 C C . MET A 1 84 ? 9.434 0.387 -42.778 1.00 61.38 84 MET A C 1
ATOM 616 O O . MET A 1 84 ? 8.676 1.356 -42.845 1.00 61.38 84 MET A O 1
ATOM 620 N N . ASP A 1 85 ? 9.971 -0.214 -43.842 1.00 63.03 85 ASP A N 1
ATOM 621 C CA . ASP A 1 85 ? 9.461 0.004 -45.182 1.00 63.03 85 ASP A CA 1
ATOM 622 C C . ASP A 1 85 ? 7.926 -0.081 -45.096 1.00 63.03 85 ASP A C 1
ATOM 624 O O . ASP A 1 85 ? 7.389 -1.028 -44.499 1.00 63.03 85 ASP A O 1
ATOM 628 N N . PRO A 1 86 ? 7.193 0.899 -45.653 1.00 58.47 86 PRO A N 1
ATOM 629 C CA . PRO A 1 86 ? 5.731 0.945 -45.575 1.00 58.47 86 PRO A CA 1
ATOM 630 C C . PRO A 1 86 ? 5.059 -0.286 -46.210 1.00 58.47 86 PRO A C 1
ATOM 632 O O . PRO A 1 86 ? 3.856 -0.491 -46.057 1.00 58.47 86 PRO A O 1
ATOM 635 N N . ASP A 1 87 ? 5.846 -1.126 -46.879 1.00 59.97 87 ASP A N 1
ATOM 636 C CA . ASP A 1 87 ? 5.456 -2.361 -47.543 1.00 59.97 87 ASP A CA 1
ATOM 637 C C . ASP A 1 87 ? 5.261 -3.541 -46.563 1.00 59.97 87 ASP A C 1
ATOM 639 O O . ASP A 1 87 ? 4.843 -4.622 -46.975 1.00 59.97 87 ASP A O 1
ATOM 643 N N . MET A 1 88 ? 5.493 -3.349 -45.256 1.00 58.53 88 MET A N 1
ATOM 644 C CA . MET A 1 88 ? 5.213 -4.321 -44.179 1.00 58.53 88 MET A CA 1
ATOM 645 C C . MET A 1 88 ? 3.707 -4.503 -43.875 1.00 58.53 88 MET A C 1
ATOM 647 O O . MET A 1 88 ? 3.312 -4.779 -42.739 1.00 58.53 88 MET A O 1
ATOM 651 N N . VAL A 1 89 ? 2.832 -4.372 -44.874 1.00 65.94 89 VAL A N 1
ATOM 652 C CA . VAL A 1 89 ? 1.421 -4.749 -44.741 1.00 65.94 89 VAL A CA 1
ATOM 653 C C . VAL A 1 89 ? 1.287 -6.257 -44.965 1.00 65.94 89 VAL A C 1
ATOM 655 O O . VAL A 1 89 ? 1.535 -6.783 -46.048 1.00 65.94 89 VAL A O 1
ATOM 658 N N . GLY A 1 90 ? 0.931 -6.982 -43.900 1.00 70.56 90 GLY A N 1
ATOM 659 C CA . GLY A 1 90 ? 0.527 -8.387 -43.992 1.00 70.56 90 GLY A CA 1
ATOM 660 C C . GLY A 1 90 ? -0.699 -8.568 -44.904 1.00 70.56 90 GLY A C 1
ATOM 661 O O . GLY A 1 90 ? -1.272 -7.581 -45.366 1.00 70.56 90 GLY A O 1
ATOM 662 N N . PRO A 1 91 ? -1.127 -9.814 -45.182 1.00 78.50 91 PRO A N 1
ATOM 663 C CA . PRO A 1 91 ? -2.275 -10.060 -46.053 1.00 78.50 91 PRO A CA 1
ATOM 664 C C . PRO A 1 91 ? -3.494 -9.249 -45.599 1.00 78.50 91 PRO A C 1
ATOM 666 O O . PRO A 1 91 ? -3.730 -9.126 -44.395 1.00 78.50 91 PRO A O 1
ATOM 669 N N . ASP A 1 92 ? -4.253 -8.724 -46.567 1.00 76.25 92 ASP A N 1
ATOM 670 C CA . ASP A 1 92 ? -5.429 -7.883 -46.330 1.00 76.25 92 ASP A CA 1
ATOM 671 C C . ASP A 1 92 ? -6.287 -8.413 -45.172 1.00 76.25 92 ASP A C 1
ATOM 673 O O . ASP A 1 92 ? -6.683 -9.584 -45.133 1.00 76.25 92 ASP A O 1
ATOM 677 N N . HIS A 1 93 ? -6.595 -7.537 -44.215 1.00 73.12 93 HIS A N 1
ATOM 678 C CA . HIS A 1 93 ? -7.424 -7.905 -43.076 1.00 73.12 93 HIS A CA 1
ATOM 679 C C . HIS A 1 93 ? -8.844 -8.238 -43.544 1.00 73.12 93 HIS A C 1
ATOM 681 O O . HIS A 1 93 ? -9.533 -7.420 -44.160 1.00 73.12 93 HIS A O 1
ATOM 687 N N . TYR A 1 94 ? -9.330 -9.423 -43.182 1.00 77.38 94 TYR A N 1
ATOM 688 C CA . TYR A 1 94 ? -10.741 -9.748 -43.343 1.00 77.38 94 TYR A CA 1
ATOM 689 C C . TYR A 1 94 ? -11.574 -8.893 -42.389 1.00 77.38 94 TYR A C 1
ATOM 691 O O . TYR A 1 94 ? -11.310 -8.844 -41.185 1.00 77.38 94 TYR A O 1
ATOM 699 N N . LYS A 1 95 ? -12.613 -8.236 -42.916 1.00 78.31 95 LYS A N 1
ATOM 700 C CA . LYS A 1 95 ? -13.599 -7.559 -42.070 1.00 78.31 95 LYS A CA 1
ATOM 701 C C . LYS A 1 95 ? -14.250 -8.595 -41.151 1.00 78.31 95 LYS A C 1
ATOM 703 O O . LYS A 1 95 ? -14.770 -9.605 -41.623 1.00 78.31 95 LYS A O 1
ATOM 708 N N . GLY A 1 96 ? -14.208 -8.336 -39.845 1.00 78.81 96 GLY A N 1
ATOM 709 C CA . GLY A 1 96 ? -14.915 -9.139 -38.852 1.00 78.81 96 GLY A CA 1
ATOM 710 C C . GLY A 1 96 ? -16.434 -9.053 -39.025 1.00 78.81 96 GLY A C 1
ATOM 711 O O . GLY A 1 96 ? -16.955 -8.258 -39.809 1.00 78.81 96 GLY A O 1
ATOM 712 N N . THR A 1 97 ? -17.169 -9.866 -38.274 1.00 80.12 97 THR A N 1
ATOM 713 C CA . THR A 1 97 ? -18.630 -9.751 -38.216 1.00 80.12 97 THR A CA 1
ATOM 714 C C . THR A 1 97 ? -19.024 -8.400 -37.615 1.00 80.12 97 THR A C 1
ATOM 716 O O . THR A 1 97 ? -18.609 -8.091 -36.499 1.00 80.12 97 THR A O 1
ATOM 719 N N . GLY A 1 98 ? -19.819 -7.617 -38.355 1.00 79.94 98 GLY A N 1
ATOM 720 C CA . GLY A 1 98 ? -20.369 -6.332 -37.900 1.00 79.94 98 GLY A CA 1
ATOM 721 C C . GLY A 1 98 ? -21.257 -6.470 -36.660 1.00 79.94 98 GLY A C 1
ATOM 722 O O . GLY A 1 98 ? -21.605 -7.589 -36.258 1.00 79.94 98 GLY A O 1
ATOM 723 N N . ARG A 1 99 ? -21.617 -5.342 -36.038 1.00 80.44 99 ARG A N 1
ATOM 724 C CA . ARG A 1 99 ? -22.385 -5.363 -34.792 1.00 80.44 99 ARG A CA 1
ATOM 725 C C . ARG A 1 99 ? -23.835 -5.790 -35.072 1.00 80.44 99 ARG A C 1
ATOM 727 O O . ARG A 1 99 ? -24.315 -5.769 -36.204 1.00 80.44 99 ARG A O 1
ATOM 734 N N . GLY A 1 100 ? -24.528 -6.274 -34.042 1.00 76.06 100 GLY A N 1
ATOM 735 C CA . GLY A 1 100 ? -25.884 -6.813 -34.172 1.00 76.06 100 GLY A CA 1
ATOM 736 C C . GLY A 1 100 ? -26.908 -5.770 -34.622 1.00 76.06 100 GLY A C 1
ATOM 737 O O . GLY A 1 100 ? -27.792 -6.097 -35.411 1.00 76.06 100 GLY A O 1
ATOM 738 N N . GLU A 1 101 ? -26.770 -4.521 -34.174 1.00 76.00 101 GLU A N 1
ATOM 739 C CA . GLU A 1 101 ? -27.673 -3.431 -34.552 1.00 76.00 101 GLU A CA 1
ATOM 740 C C . GLU A 1 101 ? -27.472 -2.933 -35.991 1.00 76.00 101 GLU A C 1
ATOM 742 O O . GLU A 1 101 ? -28.457 -2.536 -36.618 1.00 76.00 101 GLU A O 1
ATOM 747 N N . ASP A 1 102 ? -26.274 -3.099 -36.572 1.00 74.56 102 ASP A N 1
ATOM 748 C CA . ASP A 1 102 ? -26.001 -2.800 -37.991 1.00 74.56 102 ASP A CA 1
ATOM 749 C C . ASP A 1 102 ? -26.867 -3.655 -38.943 1.00 74.56 102 ASP A C 1
ATOM 751 O O . ASP A 1 102 ? -27.056 -3.322 -40.112 1.00 74.56 102 ASP A O 1
ATOM 755 N N . ARG A 1 103 ? -27.437 -4.770 -38.460 1.00 64.12 103 ARG A N 1
ATOM 756 C CA . ARG A 1 103 ? -28.321 -5.648 -39.250 1.00 64.12 103 ARG A CA 1
ATOM 757 C C . ARG A 1 103 ? -29.752 -5.127 -39.396 1.00 64.12 103 ARG A C 1
ATOM 759 O O . ARG A 1 103 ? -30.534 -5.745 -40.115 1.00 64.12 103 ARG A O 1
ATOM 766 N N . SER A 1 104 ? -30.111 -4.033 -38.724 1.00 63.16 104 SER A N 1
ATOM 767 C CA . SER A 1 104 ? -31.483 -3.501 -38.724 1.00 63.16 104 SER A CA 1
ATOM 768 C C . SER A 1 104 ? -31.699 -2.259 -39.596 1.00 63.16 104 SER A C 1
ATOM 770 O O . SER A 1 104 ? -32.844 -1.854 -39.789 1.00 63.16 104 SER A O 1
ATOM 772 N N . GLU A 1 105 ? -30.651 -1.714 -40.221 1.00 61.09 105 GLU A N 1
ATOM 773 C CA . GLU A 1 105 ? -30.765 -0.557 -41.130 1.00 61.09 105 GLU A CA 1
ATOM 774 C C . GLU A 1 105 ? -30.863 -0.941 -42.621 1.00 61.09 105 GLU A C 1
ATOM 776 O O . GLU A 1 105 ? -30.900 -0.080 -43.494 1.00 61.09 105 GLU A O 1
ATOM 781 N N . GLY A 1 106 ? -30.953 -2.239 -42.928 1.00 57.66 106 GLY A N 1
ATOM 782 C CA . GLY A 1 106 ? -31.029 -2.776 -44.292 1.00 57.66 106 GLY A CA 1
ATOM 783 C C . GLY A 1 106 ? -32.426 -3.200 -44.756 1.00 57.66 106 GLY A C 1
ATOM 784 O O . GLY A 1 106 ? -32.526 -4.138 -45.542 1.00 57.66 106 GLY A O 1
ATOM 785 N N . ASN A 1 107 ? -33.503 -2.581 -44.260 1.00 53.28 107 ASN A N 1
ATOM 786 C CA . ASN A 1 107 ? -34.849 -2.808 -44.801 1.00 53.28 107 ASN A CA 1
ATOM 787 C C . ASN A 1 107 ? -35.644 -1.496 -44.930 1.00 53.28 107 ASN A C 1
ATOM 789 O 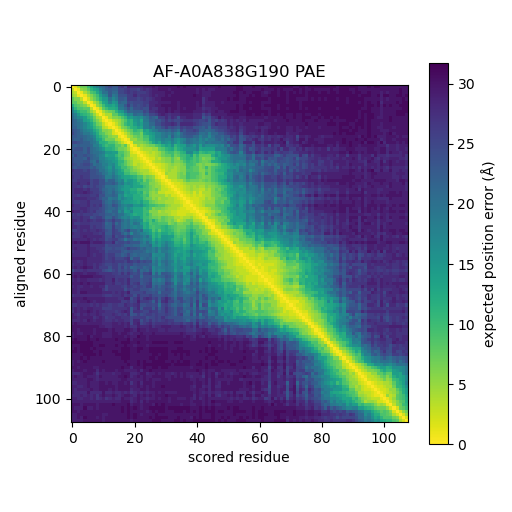O . ASN A 1 107 ? -36.519 -1.197 -44.113 1.00 53.28 107 ASN A O 1
ATOM 793 N N . ARG A 1 108 ? -35.311 -0.713 -45.962 1.00 45.78 108 ARG A N 1
ATOM 794 C CA . ARG A 1 108 ? -36.218 0.194 -46.682 1.00 45.78 108 ARG A CA 1
ATOM 795 C C . ARG A 1 108 ? -35.846 0.225 -48.155 1.00 45.78 108 ARG A C 1
ATOM 797 O O . ARG A 1 108 ? -34.629 0.252 -48.436 1.00 45.78 108 ARG A O 1
#

Secondary structure (DSSP, 8-state):
-----------GGGS-PPPSTT--SS---SSTTTTEETTEE-TT---PPP-SS-SSPPGGGSTT-PPPPGGGPPPPP--------TT---S-PPPPPPPSGGGGS---

Solvent-accessible surface area (backbone atoms only — not comparable to full-atom values): 8040 Å² total; per-residue (Å²): 135,81,86,84,87,88,81,88,84,75,59,82,80,78,49,81,70,75,70,73,78,87,66,76,95,64,74,97,57,98,46,79,63,56,28,40,56,99,86,40,78,40,83,56,48,85,66,83,78,90,61,97,65,75,93,63,74,59,47,84,76,40,99,79,42,75,71,83,53,82,88,70,59,75,78,80,73,85,66,79,82,70,84,73,56,88,78,76,66,69,82,82,81,78,83,71,87,74,62,78,72,71,69,70,79,79,80,129

Foldseek 3Di:
DDDDDDDDDDDPVPPPDDDPPPDDPADPDPDPVCCDDPRDGPRNDNPDDDDPDDPDDQQCPDPVRDDDDPVRDDPDPDDPPDPPPVPPDDPDDDDDDDDPVVVVVPDD

Radius of gyration: 31.36 Å; Cα contacts (8 Å, |Δi|>4): 28; chains: 1; bounding box: 56×61×70 Å

Mean predicted aligned error: 21.72 Å